Protein 3O7V (pdb70)

Foldseek 3Di:
DFLVVCVPVDPDPPVVVVQVVSQVVQQFFWKAFQQDGDIFGFHGKFQVDWQQDWDQDPVGDIDGNQCCCCVPRVDHDDDGNGIGWGDPCVTDDDRVRIHTDDGD

Sequence (104 aa):
ETVLDFFNFYHQTEEHKFQEQVSKELIGLVVLTKYNNKTYRVDDIDWDQNPKSTFKKADGSEVSFLEYYRKQYNQEITDLKQPLVSQPKGPALIPELCYLTGLT

Structure (mmCIF, N/CA/C/O backbone):
data_3O7V
#
_entry.id   3O7V
#
_cell.length_a   44.460
_cell.length_b   44.460
_cell.length_c   147.197
_cell.angle_alpha   90.000
_cell.angle_beta   90.000
_cell.angle_gamma   90.000
#
_symmetry.space_group_name_H-M   'P 41 2 2'
#
loop_
_entity.id
_entity.type
_entity.pdbx_description
1 polymer 'Piwi-like protein 1'
2 polymer "RNA (5'-R(*GP*CP*GP*AP*AP*UP*AP*UP*UP*CP*GP*CP*UP*(OMU))-3')"
3 water water
#
loop_
_atom_site.group_PDB
_atom_site.id
_atom_site.type_symbol
_atom_site.label_atom_id
_atom_site.label_alt_id
_atom_site.label_comp_id
_atom_site.label_asym_id
_atom_site.label_entity_id
_atom_site.label_seq_id
_atom_site.pdbx_PDB_ins_code
_atom_site.Cartn_x
_atom_site.Cartn_y
_atom_site.Cartn_z
_atom_site.occupancy
_atom_site.B_iso_or_equiv
_atom_site.auth_seq_id
_atom_site.auth_comp_id
_atom_site.auth_asym_id
_atom_site.auth_atom_id
_atom_site.pdbx_PDB_model_num
ATOM 1 N N . GLU A 1 2 ? 22.852 15.905 63.829 1.00 25.56 277 GLU X N 1
ATOM 2 C CA . GLU A 1 2 ? 21.522 15.533 63.254 1.00 24.75 277 GLU X CA 1
ATOM 3 C C . GLU A 1 2 ? 20.532 16.661 63.499 1.00 22.50 277 GLU X C 1
ATOM 4 O O . GLU A 1 2 ? 20.386 17.127 64.629 1.00 22.93 277 GLU X O 1
ATOM 10 N N . THR A 1 3 ? 19.864 17.117 62.447 1.00 20.44 278 THR X N 1
ATOM 11 C CA . THR A 1 3 ? 18.885 18.174 62.606 1.00 18.66 278 THR X CA 1
ATOM 12 C C . THR A 1 3 ? 17.529 17.597 63.007 1.00 18.49 278 THR X C 1
ATOM 13 O O . THR A 1 3 ? 17.296 16.390 62.881 1.00 18.36 278 THR X O 1
ATOM 17 N N . VAL A 1 4 ? 16.647 18.469 63.485 1.00 18.00 279 VAL X N 1
ATOM 18 C CA . VAL A 1 4 ? 15.247 18.130 63.748 1.00 19.55 279 VAL X CA 1
ATOM 19 C C . VAL A 1 4 ? 14.552 17.592 62.482 1.00 19.64 279 VAL X C 1
ATOM 20 O O . VAL A 1 4 ? 13.822 16.612 62.541 1.00 20.36 279 VAL X O 1
ATOM 24 N N . LEU A 1 5 ? 14.795 18.228 61.337 1.00 19.89 280 LEU X N 1
ATOM 25 C CA . LEU A 1 5 ? 14.262 17.716 60.077 1.00 20.49 280 LEU X CA 1
ATOM 26 C C . LEU A 1 5 ? 14.728 16.281 59.781 1.00 22.08 280 LEU X C 1
ATOM 27 O O . LEU A 1 5 ? 13.913 15.441 59.393 1.00 22.83 280 LEU X O 1
ATOM 32 N N . ASP A 1 6 ? 16.028 16.003 59.945 1.00 23.25 281 ASP X N 1
ATOM 33 C CA . ASP A 1 6 ? 16.556 14.645 59.738 1.00 25.18 281 ASP X CA 1
ATOM 34 C C . ASP A 1 6 ? 15.816 13.660 60.638 1.00 26.61 281 ASP X C 1
ATOM 35 O O . ASP A 1 6 ? 15.435 12.572 60.212 1.00 27.21 281 ASP X O 1
ATOM 40 N N . PHE A 1 7 ? 15.620 14.073 61.886 1.00 27.77 282 PHE X N 1
ATOM 41 C CA . PHE A 1 7 ? 14.989 13.267 62.929 1.00 30.78 282 PHE X CA 1
ATOM 42 C C . PHE A 1 7 ? 13.520 12.948 62.630 1.00 32.23 282 PHE X C 1
ATOM 43 O O . PHE A 1 7 ? 13.088 11.820 62.846 1.00 33.19 282 PHE X O 1
ATOM 59 N N . PHE A 1 9 ? 11.932 12.450 59.987 1.00 37.82 284 PHE X N 1
ATOM 60 C CA . PHE A 1 9 ? 11.806 11.335 59.093 1.00 39.50 284 PHE X CA 1
ATOM 61 C C . PHE A 1 9 ? 12.487 10.048 59.601 1.00 40.74 284 PHE X C 1
ATOM 62 O O . PHE A 1 9 ? 11.926 8.973 59.460 1.00 42.93 284 PHE X O 1
ATOM 70 N N . ASN A 1 10 ? 13.629 10.166 60.270 1.00 40.54 285 ASN X N 1
ATOM 71 C CA . ASN A 1 10 ? 14.341 8.992 60.832 1.00 42.49 285 ASN X CA 1
ATOM 72 C C . ASN A 1 10 ? 13.755 8.281 62.068 1.00 44.13 285 ASN X C 1
ATOM 73 O O . ASN A 1 10 ? 13.895 7.063 62.190 1.00 45.91 285 ASN X O 1
ATOM 78 N N . PHE A 1 11 ? 13.155 9.018 63.007 1.00 43.99 286 PHE X N 1
ATOM 79 C CA . PHE A 1 11 ? 12.765 8.408 64.311 1.00 45.94 286 PHE X CA 1
ATOM 80 C C . PHE A 1 11 ? 11.618 7.400 64.212 1.00 47.00 286 PHE X C 1
ATOM 81 O O . PHE A 1 11 ? 11.703 6.290 64.751 1.00 49.11 286 PHE X O 1
ATOM 89 N N . TYR A 1 12 ? 10.539 7.801 63.547 1.00 45.41 287 TYR X N 1
ATOM 90 C CA . TYR A 1 12 ? 9.425 6.902 63.319 1.00 46.72 287 TYR X CA 1
ATOM 91 C C . TYR A 1 12 ? 8.776 7.112 61.960 1.00 45.41 287 TYR X C 1
ATOM 92 O O .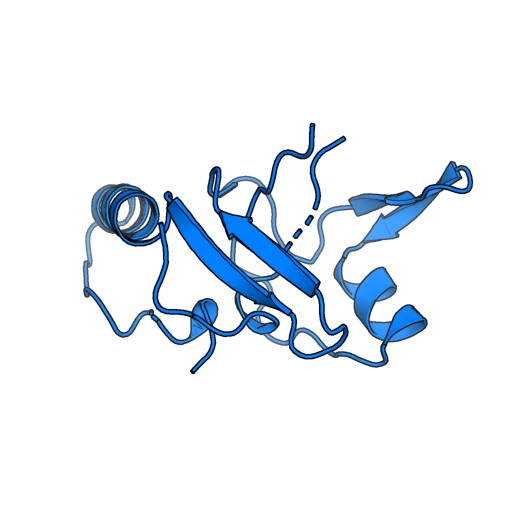 TYR A 1 12 ? 8.477 8.251 61.557 1.00 44.03 287 TYR X O 1
ATOM 101 N N . HIS A 1 13 ? 8.592 5.993 61.259 1.00 45.87 288 HIS X N 1
ATOM 102 C CA . HIS A 1 13 ? 8.079 6.000 59.898 1.00 44.88 288 HIS X CA 1
ATOM 103 C C . HIS A 1 13 ? 6.608 5.616 59.902 1.00 45.86 288 HIS X C 1
ATOM 104 O O . HIS A 1 13 ? 6.208 4.644 60.558 1.00 47.97 288 HIS X O 1
ATOM 111 N N . GLN A 1 14 ? 5.816 6.383 59.157 1.00 43.99 289 GLN X N 1
ATOM 112 C CA . GLN A 1 14 ? 4.377 6.326 59.253 1.00 45.07 289 GLN X CA 1
ATOM 113 C C . GLN A 1 14 ? 3.722 6.816 57.969 1.00 44.46 289 GLN X C 1
ATOM 114 O O . GLN A 1 14 ? 3.828 7.989 57.609 1.00 41.89 289 GLN X O 1
ATOM 120 N N . THR A 1 15 ? 3.038 5.892 57.297 1.00 46.38 290 THR X N 1
ATOM 121 C CA . THR A 1 15 ? 2.361 6.145 56.021 1.00 47.20 290 THR X CA 1
ATOM 122 C C . THR A 1 15 ? 1.075 6.976 56.172 1.00 48.36 290 THR X C 1
ATOM 123 O O . THR A 1 15 ? 0.736 7.779 55.292 1.00 47.66 290 THR X O 1
ATOM 127 N N . GLU A 1 16 ? 0.367 6.769 57.283 1.00 49.89 291 GLU X N 1
ATOM 128 C CA . GLU A 1 16 ? -0.816 7.553 57.605 1.00 51.73 291 GLU X CA 1
ATOM 129 C C . GLU A 1 16 ? -0.359 8.912 58.121 1.00 49.32 291 GLU X C 1
ATOM 130 O O . GLU A 1 16 ? 0.289 9.006 59.168 1.00 48.13 291 GLU X O 1
ATOM 136 N N . GLU A 1 17 ? -0.691 9.954 57.362 1.00 49.00 292 GLU X N 1
ATOM 137 C CA . GLU A 1 17 ? -0.185 11.308 57.599 1.00 47.19 292 GLU X CA 1
ATOM 138 C C . GLU A 1 17 ? -0.555 11.909 58.967 1.00 47.40 292 GLU X C 1
ATOM 139 O O . GLU A 1 17 ? 0.316 12.432 59.664 1.00 44.98 292 GLU X O 1
ATOM 145 N N . HIS A 1 18 ? -1.833 11.831 59.347 1.00 50.35 293 HIS X N 1
ATOM 146 C CA . HIS A 1 18 ? -2.275 12.294 60.671 1.00 51.36 293 HIS X CA 1
ATOM 147 C C . HIS A 1 18 ? -1.495 11.616 61.802 1.00 50.15 293 HIS X C 1
ATOM 148 O O . HIS A 1 18 ? -1.061 12.286 62.744 1.00 49.05 293 HIS X O 1
ATOM 155 N N . LYS A 1 19 ? -1.314 10.298 61.693 1.00 50.24 294 LYS X N 1
ATOM 156 C CA . LYS A 1 19 ? -0.544 9.541 62.672 1.00 49.48 294 LYS X CA 1
ATOM 157 C C . LYS A 1 19 ? 0.917 9.978 62.720 1.00 45.79 294 LYS X C 1
ATOM 158 O O . LYS A 1 19 ? 1.462 10.155 63.809 1.00 45.15 294 LYS X O 1
ATOM 164 N N . PHE A 1 20 ? 1.534 10.181 61.548 1.00 43.23 295 PHE X N 1
ATOM 165 C CA . PHE A 1 20 ? 2.875 10.790 61.452 1.00 39.83 295 PHE X CA 1
ATOM 166 C C . PHE A 1 20 ? 2.950 12.095 62.223 1.00 38.95 295 PHE X C 1
ATOM 167 O O . PHE A 1 20 ? 3.862 12.293 63.034 1.00 37.27 295 PHE X O 1
ATOM 175 N N . GLN A 1 21 ? 1.991 12.983 61.960 1.00 40.36 296 GLN X N 1
ATOM 176 C CA . GLN A 1 21 ? 1.972 14.317 62.567 1.00 40.66 296 GLN X CA 1
ATOM 177 C C . GLN A 1 21 ? 1.777 14.291 64.086 1.00 42.40 296 GLN X C 1
ATOM 178 O O . GLN A 1 21 ? 2.473 15.007 64.804 1.00 41.44 296 GLN X O 1
ATOM 184 N N . GLU A 1 22 ? 0.860 13.453 64.574 1.00 45.83 297 GLU X N 1
ATOM 185 C CA . GLU A 1 22 ? 0.636 13.350 66.021 1.00 48.19 297 GLU X CA 1
ATOM 186 C C . GLU A 1 22 ? 1.882 12.807 66.736 1.00 46.61 297 GLU X C 1
ATOM 187 O O . GLU A 1 22 ? 2.317 13.372 67.727 1.00 46.23 297 GLU X O 1
ATOM 193 N N . GLN A 1 23 ? 2.461 11.748 66.182 1.00 45.95 298 GLN X N 1
ATOM 194 C CA . GLN A 1 23 ? 3.638 11.072 66.715 1.00 45.11 298 GLN X CA 1
ATOM 195 C C . GLN A 1 23 ? 4.902 11.952 66.762 1.00 42.50 298 GLN X C 1
ATOM 196 O O . GLN A 1 23 ? 5.624 11.957 67.765 1.00 42.43 298 GLN X O 1
ATOM 200 N N . VAL A 1 24 ? 5.170 12.677 65.674 1.00 39.93 299 VAL X N 1
ATOM 201 C CA . VAL A 1 24 ? 6.325 13.573 65.592 1.00 37.51 299 VAL X CA 1
ATOM 202 C C . VAL A 1 24 ? 6.171 14.657 66.639 1.00 37.92 299 VAL X C 1
ATOM 203 O O . VAL A 1 24 ? 7.118 14.999 67.343 1.00 37.10 299 VAL X O 1
ATOM 207 N N . SER A 1 25 ? 4.957 15.179 66.728 1.00 39.49 300 SER X N 1
ATOM 208 C CA . SER A 1 25 ? 4.600 16.178 67.705 1.00 41.16 300 SER X CA 1
ATOM 209 C C . SER A 1 25 ? 4.743 15.609 69.123 1.00 43.36 300 SER X C 1
ATOM 210 O O . SER A 1 25 ? 5.234 16.287 70.023 1.00 43.03 300 SER X O 1
ATOM 213 N N . LYS A 1 26 ? 4.339 14.355 69.306 1.00 45.54 301 LYS X N 1
ATOM 214 C CA . LYS A 1 26 ? 4.538 13.664 70.579 1.00 48.17 301 LYS X CA 1
ATOM 215 C C . LYS A 1 26 ? 6.026 13.455 70.877 1.00 46.74 301 LYS X C 1
ATOM 216 O O . LYS A 1 26 ? 6.459 13.643 72.011 1.00 48.08 301 LYS X O 1
ATOM 218 N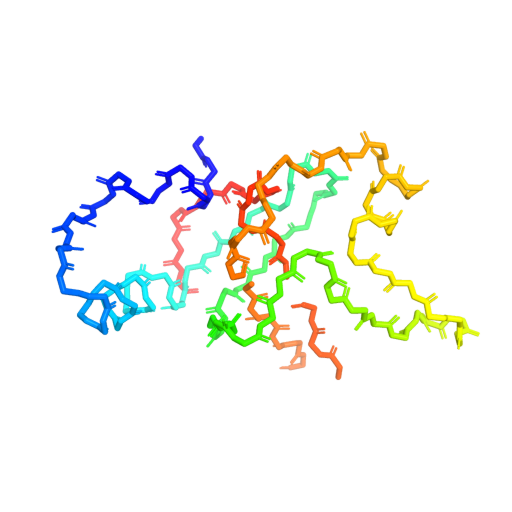 N . GLU A 1 27 ? 6.799 13.089 69.853 1.00 44.46 302 GLU X N 1
ATOM 219 C CA . GLU A 1 27 ? 8.241 12.843 69.995 1.00 42.96 302 GLU X CA 1
ATOM 220 C C . GLU A 1 27 ? 9.100 14.103 70.146 1.00 40.69 302 GLU X C 1
ATOM 221 O O . GLU A 1 27 ? 10.203 14.018 70.684 1.00 41.42 302 GLU X O 1
ATOM 223 N N . LEU A 1 28 ? 8.611 15.255 69.681 1.00 37.99 303 LEU X N 1
ATOM 224 C CA . LEU A 1 28 ? 9.386 16.495 69.739 1.00 35.30 303 LEU X CA 1
ATOM 225 C C . LEU A 1 28 ? 8.997 17.485 70.833 1.00 36.22 303 LEU X C 1
ATOM 226 O O . LEU A 1 28 ? 9.857 18.182 71.354 1.00 35.70 303 LEU X O 1
ATOM 231 N N . ILE A 1 29 ? 7.717 17.566 71.172 1.00 38.14 304 ILE X N 1
ATOM 232 C CA . ILE A 1 29 ? 7.249 18.573 72.120 1.00 39.52 304 ILE X CA 1
ATOM 233 C C . ILE A 1 29 ? 7.845 18.329 73.502 1.00 41.82 304 ILE X C 1
ATOM 234 O O . ILE A 1 29 ? 7.618 17.288 74.114 1.00 44.53 304 ILE X O 1
ATOM 239 N N . GLY A 1 30 ? 8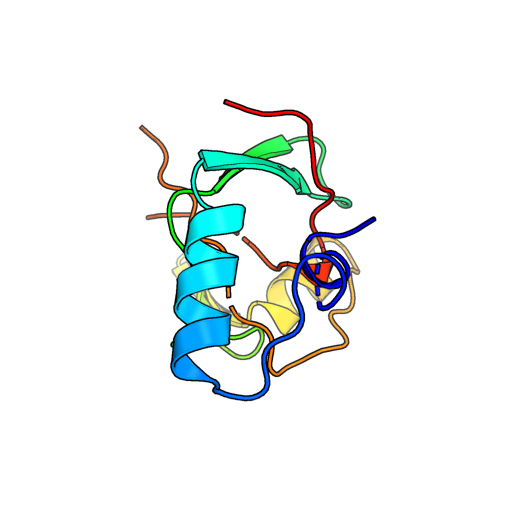.634 19.296 73.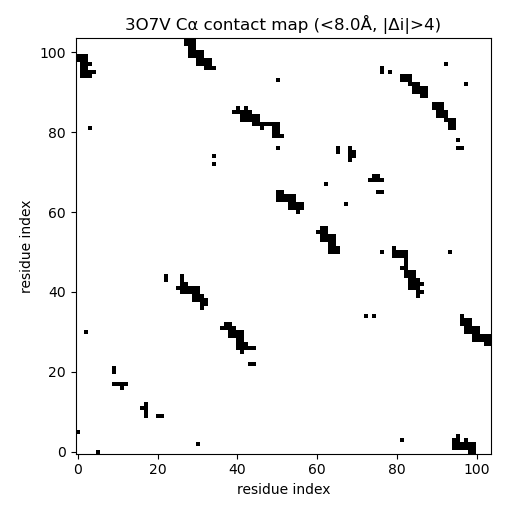966 1.00 41.08 305 GLY X N 1
ATOM 240 C CA . GLY A 1 30 ? 9.338 19.187 75.238 1.00 42.76 305 GLY X CA 1
ATOM 241 C C . GLY A 1 30 ? 10.845 19.137 75.078 1.00 41.27 305 GLY X C 1
ATOM 242 O O . GLY A 1 30 ? 11.573 19.401 76.026 1.00 43.00 305 GLY X O 1
ATOM 243 N N . LEU A 1 31 ? 11.326 18.808 73.883 1.00 38.63 306 LEU X N 1
ATOM 244 C CA . LEU A 1 31 ? 12.767 18.686 73.669 1.00 37.27 306 LEU X CA 1
ATOM 245 C C . LEU A 1 31 ? 13.426 20.044 73.434 1.00 34.92 306 LEU X C 1
ATOM 246 O O . LEU A 1 31 ? 12.771 20.993 73.029 1.00 34.55 306 LEU X O 1
ATOM 251 N N . VAL A 1 32 ? 14.724 20.121 73.705 1.00 34.00 307 VAL X N 1
ATOM 252 C CA . VAL A 1 32 ? 15.478 21.357 73.604 1.00 31.89 307 VAL X CA 1
ATOM 253 C C . VAL A 1 32 ? 16.300 21.281 72.341 1.00 29.28 307 VAL X C 1
ATOM 254 O O . VAL A 1 32 ? 17.048 20.337 72.150 1.00 29.33 307 VAL X O 1
ATOM 258 N N . VAL A 1 33 ? 16.143 22.260 71.462 1.00 26.19 308 VAL X N 1
ATOM 259 C CA . VAL A 1 33 ? 16.949 22.299 70.261 1.00 24.21 308 VAL X CA 1
ATOM 260 C C . VAL A 1 33 ? 17.955 23.435 70.331 1.00 24.36 308 VAL X C 1
ATOM 261 O O . VAL A 1 33 ? 17.780 24.374 71.102 1.00 24.50 308 VAL X O 1
ATOM 265 N N . LEU A 1 34 ? 19.002 23.337 69.523 1.00 24.02 309 LEU X N 1
ATOM 266 C CA . LEU A 1 34 ? 19.962 24.410 69.344 1.00 24.94 309 LEU X CA 1
ATOM 267 C C . LEU A 1 34 ? 19.931 24.822 67.891 1.00 23.93 309 LEU X C 1
ATOM 268 O O . LEU A 1 34 ? 20.109 23.979 67.013 1.00 23.52 309 LEU X O 1
ATOM 273 N N . THR A 1 35 ? 19.731 26.107 67.635 1.00 23.61 310 THR X N 1
ATOM 274 C CA . THR A 1 35 ? 19.835 26.608 66.278 1.00 23.50 310 THR X CA 1
ATOM 275 C C . THR A 1 35 ? 21.305 26.558 65.810 1.00 25.35 310 THR X C 1
ATOM 276 O O . THR A 1 35 ? 22.214 26.882 66.582 1.00 25.86 310 THR X O 1
ATOM 280 N N . LYS A 1 36 ? 21.538 26.138 64.560 1.00 25.90 311 LYS X N 1
ATOM 281 C CA . LYS A 1 36 ? 22.920 25.949 64.072 1.00 27.92 311 LYS X CA 1
ATOM 282 C C . LYS A 1 36 ? 23.639 27.279 63.791 1.00 28.78 311 LYS X C 1
ATOM 283 O O . LYS A 1 36 ? 24.857 27.314 63.648 1.00 30.26 311 LYS X O 1
ATOM 289 N N . TYR A 1 37 ? 22.880 28.369 63.749 1.00 27.83 312 TYR X N 1
ATOM 290 C CA . TYR A 1 37 ? 23.374 29.633 63.215 1.00 28.22 312 TYR X CA 1
ATOM 291 C C . TYR A 1 37 ? 23.404 30.736 64.284 1.00 28.74 312 TYR X C 1
ATOM 292 O O . TYR A 1 37 ? 23.658 31.899 63.969 1.00 28.94 312 TYR X O 1
ATOM 301 N N . ASN A 1 38 ? 23.108 30.366 65.531 1.00 28.89 313 ASN X N 1
ATOM 302 C CA . ASN A 1 38 ? 23.084 31.300 66.666 1.00 30.12 313 ASN X CA 1
ATOM 303 C C . ASN A 1 38 ? 23.070 30.450 67.916 1.00 30.55 313 ASN X C 1
ATOM 304 O O . ASN A 1 38 ? 22.194 29.589 68.049 1.00 29.97 313 ASN X O 1
ATOM 309 N N . ASN A 1 39 ? 24.028 30.671 68.825 1.00 31.88 314 ASN X N 1
ATOM 310 C CA . ASN A 1 39 ? 24.165 29.794 70.002 1.00 32.56 314 ASN X CA 1
ATOM 311 C C . ASN A 1 39 ? 23.093 29.982 71.081 1.00 31.72 314 A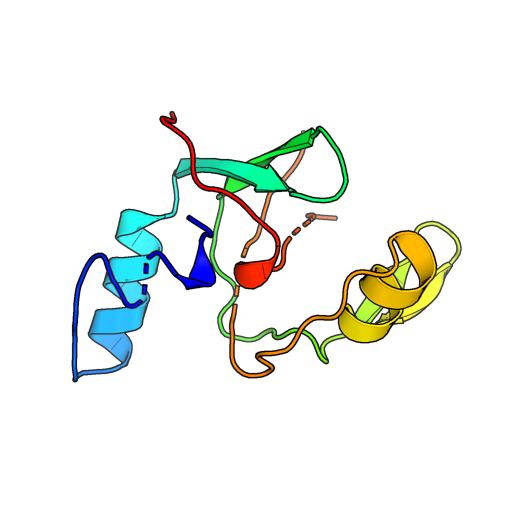SN X C 1
ATOM 312 O O . ASN A 1 39 ? 23.393 30.262 72.248 1.00 32.89 314 ASN X O 1
ATOM 317 N N . LYS A 1 40 ? 21.839 29.824 70.657 1.00 28.84 315 LYS X N 1
ATOM 318 C CA . LYS A 1 40 ? 20.693 29.871 71.559 1.00 28.03 315 LYS X CA 1
ATOM 319 C C . LYS A 1 40 ? 19.964 28.538 71.520 1.00 26.02 315 LYS X C 1
ATOM 320 O O . LYS A 1 40 ? 19.886 27.904 70.494 1.00 24.09 315 LYS X O 1
ATOM 326 N N . THR A 1 41 ? 19.430 28.111 72.652 1.00 26.39 316 THR X N 1
ATOM 327 C CA . THR A 1 41 ? 18.577 26.931 72.652 1.00 25.17 316 THR X CA 1
ATOM 328 C C . THR A 1 41 ? 17.127 27.301 72.977 1.00 24.39 316 THR X C 1
ATOM 329 O O . THR A 1 41 ? 16.867 28.325 73.615 1.00 24.65 316 THR X O 1
ATOM 333 N N . TYR A 1 42 ? 16.205 26.449 72.548 1.00 22.91 317 TYR X N 1
ATOM 334 C CA . TYR A 1 42 ? 14.784 26.675 72.712 1.00 23.52 317 TYR X CA 1
ATOM 335 C C . TYR A 1 42 ? 14.099 25.371 73.091 1.00 25.25 317 TYR X C 1
ATOM 336 O O . TYR A 1 42 ? 14.439 24.299 72.567 1.00 25.29 317 TYR X O 1
ATOM 345 N N . ARG A 1 43 ? 13.128 25.461 73.992 1.00 27.08 318 ARG X N 1
ATOM 346 C CA . ARG A 1 43 ? 12.200 24.369 74.227 1.00 28.99 318 ARG X CA 1
ATOM 347 C C . ARG A 1 43 ? 11.158 24.326 73.107 1.00 28.12 318 ARG X C 1
ATOM 348 O O . ARG A 1 43 ? 10.524 25.342 72.810 1.00 27.16 318 ARG X O 1
ATOM 356 N N . VAL A 1 44 ? 10.984 23.160 72.480 1.00 28.43 319 VAL X N 1
ATOM 357 C CA . VAL A 1 44 ? 9.891 22.978 71.507 1.00 28.22 319 VAL X CA 1
ATOM 358 C C . VAL A 1 44 ? 8.548 22.857 72.241 1.00 31.23 319 VAL X C 1
ATOM 359 O O . VAL A 1 44 ? 8.281 21.850 72.910 1.00 32.93 319 VAL X O 1
ATOM 363 N N . ASP A 1 45 ? 7.711 23.887 72.117 1.00 32.16 320 ASP X N 1
ATOM 364 C CA . ASP A 1 45 ? 6.407 23.919 72.794 1.00 35.65 320 ASP X CA 1
ATOM 365 C C . ASP A 1 45 ? 5.269 23.359 71.950 1.00 36.55 320 ASP X C 1
ATOM 366 O O . ASP A 1 45 ? 4.255 22.890 72.486 1.00 39.27 320 ASP X O 1
ATOM 371 N N . ASP A 1 46 ? 5.428 23.435 70.635 1.00 34.38 321 ASP X N 1
ATOM 372 C CA . ASP A 1 46 ? 4.408 22.982 69.701 1.00 35.25 321 ASP X CA 1
ATOM 373 C C . ASP A 1 46 ? 5.028 22.918 68.312 1.00 32.48 321 ASP X C 1
ATOM 374 O O . ASP A 1 46 ? 6.092 23.483 68.076 1.00 29.68 321 ASP X O 1
ATOM 379 N N . ILE A 1 47 ? 4.357 22.199 67.417 1.00 32.97 322 ILE X N 1
ATOM 380 C CA . ILE A 1 47 ? 4.705 22.168 66.004 1.00 31.42 322 ILE X CA 1
ATOM 381 C C . ILE A 1 47 ? 3.555 22.761 65.181 1.00 32.29 322 ILE X C 1
ATOM 382 O O . ILE A 1 47 ? 2.403 22.328 65.296 1.00 33.69 322 ILE X O 1
ATOM 387 N N . ASP A 1 48 ? 3.874 23.771 64.377 1.00 30.42 323 ASP X N 1
ATOM 388 C CA . ASP A 1 48 ? 2.866 24.423 63.570 1.00 31.96 323 ASP X CA 1
ATOM 389 C C . ASP A 1 48 ? 2.925 23.849 62.161 1.00 31.02 323 ASP X C 1
ATOM 390 O O . ASP A 1 48 ? 3.755 24.254 61.336 1.00 29.24 323 ASP X O 1
ATOM 395 N N . TRP A 1 49 ? 2.048 22.879 61.913 1.00 32.53 324 TRP X N 1
ATOM 396 C CA . TRP A 1 49 ? 1.918 22.253 60.601 1.00 32.91 324 TRP X CA 1
ATOM 397 C C . TRP A 1 49 ? 1.247 23.151 59.565 1.00 34.34 324 TRP X C 1
ATOM 398 O O . TRP A 1 49 ? 1.274 22.834 58.385 1.00 34.35 324 TRP X O 1
ATOM 409 N N . ASP A 1 50 ? 0.643 24.256 60.013 1.00 36.17 325 ASP X N 1
ATOM 410 C CA . ASP A 1 50 ? 0.006 25.247 59.119 1.00 38.14 325 ASP X CA 1
ATOM 411 C C . ASP A 1 50 ? 0.965 26.348 58.659 1.00 36.29 325 ASP X C 1
ATOM 412 O O . ASP A 1 50 ? 0.570 27.273 57.947 1.00 37.49 325 ASP X O 1
ATOM 417 N N . GLN A 1 51 ? 2.216 26.273 59.087 1.00 33.00 326 GLN X N 1
ATOM 418 C CA . GLN A 1 51 ? 3.205 27.214 58.598 1.00 32.01 326 GLN X CA 1
ATOM 419 C C . GLN A 1 51 ? 4.378 26.479 57.964 1.00 30.02 326 GLN X C 1
ATOM 420 O O . GLN A 1 51 ? 4.592 25.298 58.224 1.00 28.89 326 GLN X O 1
ATOM 426 N N . ASN A 1 52 ? 5.112 27.181 57.107 1.00 29.90 327 ASN X N 1
ATOM 427 C CA . ASN A 1 52 ? 6.300 26.631 56.464 1.00 28.81 327 ASN X CA 1
ATOM 428 C C . ASN A 1 52 ? 7.308 27.761 56.201 1.00 28.55 327 ASN X C 1
ATOM 429 O O . ASN A 1 52 ? 7.032 28.905 56.554 1.00 28.76 327 ASN X O 1
ATOM 434 N N . PRO A 1 53 ? 8.480 27.451 55.608 1.00 27.93 328 PRO X N 1
ATOM 435 C CA . PRO A 1 53 ? 9.493 28.504 55.467 1.00 27.79 328 PRO X CA 1
ATOM 436 C C . PRO A 1 53 ? 9.118 29.670 54.556 1.00 29.29 328 PRO X C 1
ATOM 437 O O . PRO A 1 53 ? 9.751 30.729 54.640 1.00 29.37 328 PRO X O 1
ATOM 441 N N . LYS A 1 54 ? 8.116 29.489 53.696 1.00 30.97 329 LYS X N 1
ATOM 442 C CA . LYS A 1 54 ? 7.633 30.604 52.877 1.00 33.06 329 LYS X CA 1
ATOM 443 C C . LYS A 1 54 ? 6.610 31.461 53.642 1.00 34.00 329 LYS X C 1
ATOM 444 O O . LYS A 1 54 ? 6.153 32.478 53.130 1.00 35.93 329 LYS X O 1
ATOM 450 N N . SER A 1 55 ? 6.247 31.058 54.861 1.00 32.24 330 SER X N 1
ATOM 451 C CA . SER A 1 55 ? 5.393 31.917 55.695 1.00 33.15 330 SER X CA 1
ATOM 452 C C . SER A 1 55 ? 6.157 33.161 56.127 1.00 32.53 330 SER X C 1
ATOM 453 O O . SER A 1 55 ? 7.391 33.199 56.089 1.00 30.49 330 SER X O 1
ATOM 456 N N . THR A 1 56 ? 5.407 34.179 56.525 1.00 34.18 331 THR X N 1
ATOM 457 C CA . THR A 1 56 ? 5.988 35.469 56.837 1.00 34.53 331 THR X CA 1
ATOM 458 C C . THR A 1 56 ? 5.751 35.814 58.293 1.00 34.27 331 THR X C 1
ATOM 459 O O . THR A 1 56 ? 4.750 35.383 58.880 1.00 35.01 331 THR X O 1
ATOM 463 N N . PHE A 1 57 ? 6.671 36.589 58.865 1.00 33.58 332 PHE X N 1
ATOM 464 C CA . PHE A 1 57 ? 6.463 37.216 60.176 1.00 33.96 332 PHE X CA 1
ATOM 465 C C . PHE A 1 57 ? 6.827 38.714 60.169 1.00 35.79 332 PHE X C 1
ATOM 466 O O . PHE A 1 57 ? 7.517 39.193 59.264 1.00 36.07 332 PHE X O 1
ATOM 474 N N . LYS A 1 58 ? 6.339 39.433 61.177 1.00 37.22 333 LYS X N 1
ATOM 475 C CA . LYS A 1 58 ? 6.568 40.862 61.344 1.00 39.68 333 LYS X CA 1
ATOM 476 C C . LYS A 1 58 ? 7.810 41.024 62.220 1.00 38.47 333 LYS X C 1
ATOM 477 O O . LYS A 1 58 ? 7.817 40.589 63.370 1.00 37.66 333 LYS X O 1
ATOM 483 N N . LYS A 1 59 ? 8.868 41.618 61.669 1.00 38.74 334 LYS X N 1
ATOM 484 C CA . LYS A 1 59 ? 10.131 41.772 62.396 1.00 38.20 334 LYS X CA 1
ATOM 485 C C . LYS A 1 59 ? 10.019 42.801 63.511 1.00 39.27 334 LYS X C 1
ATOM 486 O O . LYS A 1 59 ? 9.103 43.625 63.520 1.00 41.39 334 LYS X O 1
ATOM 492 N N . ALA A 1 60 ? 10.964 42.736 64.452 1.00 38.40 335 ALA X N 1
ATOM 493 C CA . ALA A 1 60 ? 11.003 43.643 65.602 1.00 39.28 335 ALA X CA 1
ATOM 494 C C . ALA A 1 60 ? 10.732 45.074 65.155 1.00 41.53 335 ALA X C 1
ATOM 495 O O . ALA A 1 60 ? 9.944 45.802 65.775 1.00 43.36 335 ALA X O 1
ATOM 497 N N . ASP A 1 61 ? 11.364 45.437 64.039 1.00 41.77 336 ASP X N 1
ATOM 498 C CA . ASP A 1 61 ? 11.351 46.802 63.509 1.00 44.05 336 ASP X CA 1
ATOM 499 C C . ASP A 1 61 ? 10.059 47.196 62.779 1.00 45.42 336 ASP X C 1
ATOM 500 O O . ASP A 1 61 ? 9.854 48.374 62.488 1.00 48.11 336 ASP X O 1
ATOM 505 N N . GLY A 1 62 ? 9.216 46.214 62.450 1.00 43.85 337 GLY X N 1
ATOM 506 C CA . GLY A 1 62 ? 7.923 46.485 61.809 1.00 45.48 337 GLY X CA 1
ATOM 507 C C . GLY A 1 62 ? 7.739 45.984 60.380 1.00 45.33 337 GLY X C 1
ATOM 508 O O . GLY A 1 62 ? 6.617 45.933 59.881 1.00 46.90 337 GLY X O 1
ATOM 509 N N . SER A 1 63 ? 8.831 45.622 59.714 1.00 43.36 338 SER X N 1
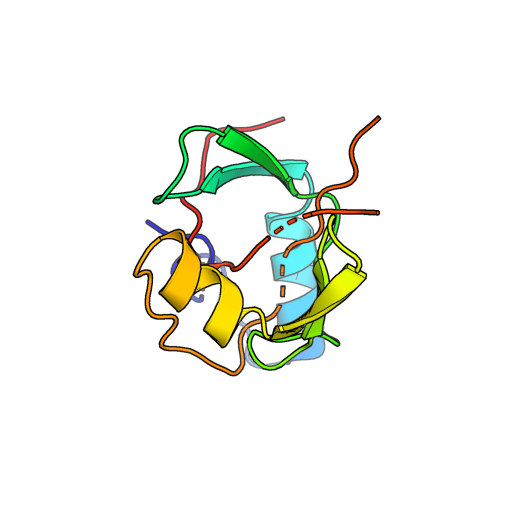ATOM 510 C CA . SER A 1 63 ? 8.756 45.162 58.320 1.00 43.78 338 SER X CA 1
ATOM 511 C C . SER A 1 63 ? 8.444 43.673 58.267 1.00 41.01 338 SER X C 1
ATOM 512 O O . SER A 1 63 ? 8.762 42.945 59.199 1.00 39.10 338 SER X O 1
ATOM 515 N N . GLU A 1 64 ? 7.805 43.217 57.194 1.00 41.80 339 GLU X N 1
ATOM 516 C CA . GLU A 1 64 ? 7.464 41.797 57.071 1.00 39.45 339 GLU X CA 1
ATOM 517 C C . GLU A 1 64 ? 8.449 41.049 56.178 1.00 37.95 339 GLU X C 1
ATOM 518 O O . GLU A 1 64 ? 8.871 41.554 55.132 1.00 39.15 339 GLU X O 1
ATOM 520 N N . VAL A 1 65 ? 8.827 39.850 56.612 1.00 35.11 340 VAL X N 1
ATOM 521 C CA . VAL A 1 65 ? 9.690 38.984 55.827 1.00 34.35 340 VAL X CA 1
ATOM 522 C C . VAL A 1 65 ? 9.271 37.505 55.940 1.00 33.27 340 VAL X C 1
ATOM 523 O O . VAL A 1 65 ? 8.718 37.081 56.959 1.00 32.41 340 VAL X O 1
ATOM 527 N N . SER A 1 66 ? 9.551 36.722 54.900 1.00 33.24 341 SER X N 1
ATOM 528 C CA . SER A 1 66 ? 9.422 35.277 54.981 1.00 31.40 341 SER X CA 1
ATOM 529 C C . SER A 1 66 ? 10.580 34.724 55.789 1.00 28.92 341 SER X C 1
ATOM 530 O O . SER A 1 66 ? 11.638 35.344 55.861 1.00 29.33 341 SER X O 1
ATOM 533 N N . PHE A 1 67 ? 10.389 33.551 56.393 1.00 26.99 342 PHE X N 1
ATOM 534 C CA . PHE A 1 67 ? 11.471 32.875 57.076 1.00 24.56 342 PHE X CA 1
ATOM 535 C C . PHE A 1 67 ? 12.638 32.617 56.114 1.00 24.65 342 PHE X C 1
ATOM 536 O O . PHE A 1 67 ? 13.792 32.806 56.473 1.00 23.60 342 PHE X O 1
ATOM 544 N N . LEU A 1 68 ? 12.324 32.214 54.888 1.00 26.04 343 LEU X N 1
ATOM 545 C CA . LEU A 1 68 ? 13.315 32.105 53.822 1.00 27.26 343 LEU X CA 1
ATOM 546 C C . LEU A 1 68 ? 14.234 33.333 53.747 1.00 28.72 343 LEU X C 1
ATOM 547 O O . LEU A 1 68 ? 15.451 33.200 53.862 1.00 28.47 343 LEU X O 1
ATOM 552 N N . GLU A 1 69 ? 13.646 34.522 53.577 1.00 30.49 344 GLU X N 1
ATOM 553 C CA . GLU A 1 69 ? 14.411 35.773 53.451 1.00 32.42 344 GLU X CA 1
ATOM 554 C C . GLU A 1 69 ? 15.159 36.081 54.732 1.00 31.11 344 GLU X C 1
ATOM 555 O O . GLU A 1 69 ? 16.338 36.473 54.703 1.00 31.67 344 GLU X O 1
ATOM 561 N N . TYR A 1 70 ? 14.470 35.901 55.856 1.00 29.53 345 TYR X N 1
ATOM 562 C CA . TYR A 1 70 ? 15.054 36.229 57.149 1.00 28.41 345 TYR X CA 1
ATOM 563 C C . TYR A 1 70 ? 16.376 35.506 57.337 1.00 27.54 345 TYR X C 1
ATOM 564 O O . TYR A 1 70 ? 17.414 36.135 57.546 1.00 28.04 345 TYR X O 1
ATOM 573 N N . TYR A 1 71 ? 16.327 34.180 57.237 1.00 26.13 346 TYR X N 1
ATOM 574 C CA . TYR A 1 71 ? 17.491 33.352 57.494 1.00 25.23 346 TYR X CA 1
ATOM 575 C C . TYR A 1 71 ? 18.629 33.537 56.493 1.00 27.25 346 TYR X C 1
ATOM 576 O O . TYR A 1 71 ? 19.789 33.431 56.868 1.00 27.27 346 TYR X O 1
ATOM 585 N N . ARG A 1 72 ? 18.294 33.849 55.244 1.00 29.60 347 ARG X N 1
ATOM 586 C CA . ARG A 1 72 ? 19.303 34.137 54.215 1.00 32.62 347 ARG X CA 1
ATOM 587 C C . ARG A 1 72 ? 19.990 35.482 54.463 1.00 33.85 347 ARG X C 1
ATOM 588 O O . ARG A 1 72 ? 21.215 35.563 54.457 1.00 34.64 347 ARG X O 1
ATOM 596 N N . LYS A 1 73 ? 19.196 36.522 54.704 1.00 34.30 348 LYS X N 1
ATOM 597 C CA . LYS A 1 73 ? 19.725 37.868 54.922 1.00 36.24 348 LYS X CA 1
ATOM 598 C C . LYS A 1 73 ? 20.482 38.033 56.243 1.00 35.20 348 LYS X C 1
ATOM 599 O O . LYS A 1 73 ? 21.507 38.722 56.291 1.00 36.46 348 LYS X O 1
ATOM 605 N N . GLN A 1 74 ? 19.982 37.396 57.301 1.00 32.77 349 GLN X N 1
ATOM 606 C CA . GLN A 1 74 ? 20.528 37.563 58.646 1.00 32.21 349 GLN X CA 1
ATOM 607 C C . GLN A 1 74 ? 21.726 36.647 58.961 1.00 31.81 349 GLN X C 1
ATOM 608 O O . GLN A 1 74 ? 22.628 37.028 59.727 1.00 32.19 349 GLN X O 1
ATOM 614 N N . TYR A 1 75 ? 21.723 35.442 58.394 1.00 31.06 350 TYR X N 1
ATOM 615 C CA . TYR A 1 75 ? 22.695 34.413 58.773 1.00 30.87 350 TYR X CA 1
ATOM 616 C C . TYR A 1 75 ? 23.299 33.685 57.577 1.00 31.89 350 TYR X C 1
ATOM 617 O O . TYR A 1 75 ? 24.086 32.755 57.759 1.00 31.65 350 TYR X O 1
ATOM 626 N N . ASN A 1 76 ? 22.909 34.092 56.369 1.00 33.43 351 ASN X N 1
ATOM 627 C CA . ASN A 1 76 ? 23.246 33.381 55.138 1.00 35.42 351 ASN X CA 1
ATOM 628 C C . ASN A 1 76 ? 22.994 31.874 55.284 1.00 34.34 351 ASN X C 1
ATOM 629 O O . ASN A 1 76 ? 23.819 31.036 54.882 1.00 34.42 351 ASN X O 1
ATOM 634 N N . GLN A 1 77 ? 21.853 31.546 55.891 1.00 32.36 352 GLN X N 1
ATOM 635 C CA . GLN A 1 77 ? 21.412 30.163 55.977 1.00 31.59 352 GLN X CA 1
ATOM 636 C C . GLN A 1 77 ? 20.325 29.945 54.934 1.00 31.92 352 GLN X C 1
ATOM 637 O O . GLN A 1 77 ? 19.310 30.660 54.901 1.00 32.07 352 GLN X O 1
ATOM 643 N N . GLU A 1 78 ? 20.591 29.002 54.038 1.00 32.48 353 GLU X N 1
ATOM 644 C CA . GLU A 1 78 ? 19.662 28.652 52.974 1.00 33.14 353 GLU X CA 1
ATOM 645 C C . GLU A 1 78 ? 18.811 27.470 53.444 1.00 30.59 353 GLU X C 1
ATOM 646 O O . GLU A 1 78 ? 19.326 26.476 53.948 1.00 30.93 353 GLU X O 1
ATOM 652 N N . ILE A 1 79 ? 17.503 27.614 53.322 1.00 29.19 354 ILE X N 1
ATOM 653 C CA . ILE A 1 79 ? 16.558 26.594 53.730 1.00 26.9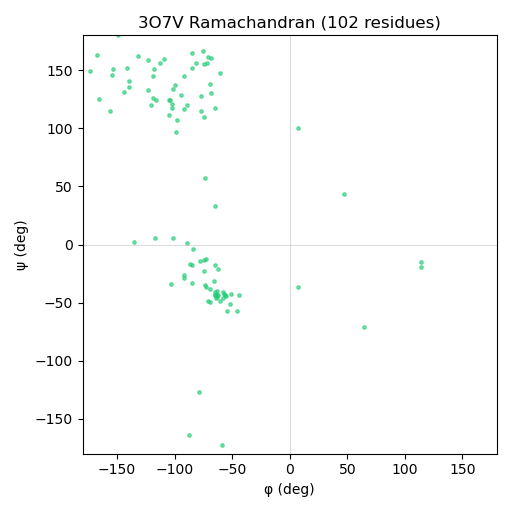0 354 ILE X CA 1
ATOM 654 C C . ILE A 1 79 ? 16.090 25.879 52.472 1.00 27.12 354 ILE X C 1
ATOM 655 O O . ILE A 1 79 ? 15.473 26.489 51.604 1.00 27.68 354 ILE X O 1
ATOM 660 N N . THR A 1 80 ? 16.382 24.584 52.381 1.00 25.98 355 THR X N 1
ATOM 661 C CA . THR A 1 80 ? 16.193 23.854 51.122 1.00 26.81 355 THR X CA 1
ATOM 662 C C . THR A 1 80 ? 14.816 23.185 51.002 1.00 26.81 355 THR X C 1
ATOM 663 O O . THR A 1 80 ? 14.308 22.998 49.894 1.00 27.75 355 THR X O 1
ATOM 667 N N . ASP A 1 81 ? 14.229 22.824 52.144 1.00 25.46 356 ASP X N 1
ATOM 668 C CA . ASP A 1 81 ? 13.002 22.032 52.180 1.00 26.39 356 ASP X CA 1
ATOM 669 C C . ASP A 1 81 ? 11.831 22.925 52.551 1.00 26.66 356 ASP X C 1
ATOM 670 O O . ASP A 1 81 ? 11.740 23.401 53.680 1.00 24.47 356 ASP X O 1
ATOM 675 N N . LEU A 1 82 ? 10.942 23.140 51.586 1.00 28.41 357 LEU X N 1
ATOM 676 C CA . LEU A 1 82 ? 9.855 24.109 51.729 1.00 30.52 357 LEU X CA 1
ATOM 677 C C . LEU A 1 82 ? 8.600 23.526 52.405 1.00 31.31 357 LEU X C 1
ATOM 678 O O . LEU A 1 82 ? 7.753 24.272 52.892 1.00 32.79 357 LEU X O 1
ATOM 683 N N . LYS A 1 83 ? 8.496 22.201 52.471 1.00 31.27 358 LYS X N 1
ATOM 684 C CA . LYS A 1 83 ? 7.275 21.577 52.978 1.00 32.04 358 LYS X CA 1
ATOM 685 C C . LYS A 1 83 ? 7.246 21.445 54.507 1.00 30.50 358 LYS X C 1
ATOM 686 O O . LYS A 1 83 ? 6.169 21.308 55.096 1.00 32.34 358 LYS X O 1
ATOM 692 N N . GLN A 1 84 ? 8.418 21.551 55.140 1.00 27.68 359 GLN X N 1
ATOM 693 C CA . GLN A 1 84 ? 8.590 21.320 56.589 1.00 25.36 359 GLN X CA 1
ATOM 694 C C . GLN A 1 84 ? 7.780 22.257 57.488 1.00 25.40 359 GLN X C 1
ATOM 695 O O . GLN A 1 84 ? 7.564 23.421 57.139 1.00 24.99 359 GLN X O 1
ATOM 701 N N . PRO A 1 85 ? 7.346 21.753 58.665 1.00 25.36 360 PRO X N 1
ATOM 702 C CA . PRO A 1 85 ? 6.570 22.578 59.582 1.00 25.93 360 PRO X CA 1
ATOM 703 C C . PRO A 1 85 ? 7.470 23.522 60.356 1.00 24.82 360 PRO X C 1
ATOM 704 O O . PRO A 1 85 ? 8.681 23.456 60.221 1.00 22.87 360 PRO X O 1
ATOM 716 N N . LEU A 1 87 ? 8.640 24.925 64.203 1.00 23.68 362 LEU X N 1
ATOM 717 C CA . LEU A 1 87 ? 8.647 24.593 65.629 1.00 23.71 362 LEU X CA 1
ATOM 718 C C . LEU A 1 87 ? 8.314 25.859 66.416 1.00 24.90 362 LEU X C 1
ATOM 719 O O . LEU A 1 87 ? 8.853 26.932 66.132 1.00 24.41 362 LEU X O 1
ATOM 724 N N . VAL A 1 88 ? 7.435 25.739 67.404 1.00 26.65 363 VAL X N 1
ATOM 725 C CA . VAL A 1 88 ? 7.011 26.903 68.181 1.00 28.26 363 VAL X CA 1
ATOM 726 C C . VAL A 1 88 ? 7.676 26.906 69.562 1.00 29.21 363 VAL X C 1
ATOM 727 O O . VAL A 1 88 ? 7.563 25.936 70.309 1.00 29.90 363 VAL X O 1
ATOM 731 N N . SER A 1 89 ? 8.374 27.990 69.890 1.00 29.91 364 SER X N 1
ATOM 732 C CA . SER A 1 89 ? 8.924 28.166 71.228 1.00 32.82 364 SER X CA 1
ATOM 733 C C . SER A 1 89 ? 8.349 29.437 71.851 1.00 35.97 364 SER X C 1
ATOM 734 O O . SER A 1 89 ? 8.503 30.532 71.311 1.00 35.47 364 SER X O 1
ATOM 737 N N . GLN A 1 90 ? 7.669 29.264 72.979 1.00 40.49 365 GLN X N 1
ATOM 738 C CA . GLN A 1 90 ? 7.013 30.336 73.722 1.00 44.83 365 GLN X CA 1
ATOM 739 C C . GLN A 1 90 ? 7.876 30.837 74.885 1.00 46.70 365 GLN X C 1
ATOM 740 O O . GLN A 1 90 ? 7.999 30.138 75.886 1.00 48.47 365 GLN X O 1
ATOM 746 N N . PRO A 1 91 ? 8.462 32.050 74.766 1.00 47.38 366 PRO X N 1
ATOM 747 C CA . PRO A 1 91 ? 9.173 32.715 75.881 1.00 49.41 366 PRO X CA 1
ATOM 748 C C . PRO A 1 91 ? 8.322 32.971 77.132 1.00 53.02 366 PRO X C 1
ATOM 749 O O . PRO A 1 91 ? 7.181 32.505 77.213 1.00 54.58 366 PRO X O 1
ATOM 753 N N . LYS A 1 92 ? 8.901 33.706 78.091 1.00 55.00 367 LYS X N 1
ATOM 754 C CA . LYS A 1 92 ? 8.264 34.100 79.370 1.00 58.47 367 LYS X CA 1
ATOM 755 C C . LYS A 1 92 ? 7.923 32.945 80.302 1.00 60.89 367 LYS X C 1
ATOM 756 O O . LYS A 1 92 ? 7.420 31.911 79.869 1.00 60.78 367 LYS X O 1
ATOM 762 N N . GLY A 1 103 ? 4.725 36.877 71.431 1.00 45.06 378 GLY X N 1
ATOM 763 C CA . GLY A 1 103 ? 5.258 36.573 70.099 1.00 42.87 378 GLY X CA 1
ATOM 764 C C . GLY A 1 103 ? 6.277 35.440 70.129 1.00 40.49 378 GLY X C 1
ATOM 765 O O . GLY A 1 103 ? 7.441 35.660 70.477 1.00 39.43 378 GLY X O 1
ATOM 766 N N . PRO A 1 104 ? 5.849 34.218 69.754 1.00 39.99 379 PRO X N 1
ATOM 767 C CA . PRO A 1 104 ? 6.723 33.045 69.868 1.00 37.79 379 PRO X CA 1
ATOM 768 C C . PRO A 1 104 ? 7.836 33.086 68.834 1.00 34.97 379 PRO X C 1
ATOM 769 O O . PRO A 1 104 ? 7.698 33.759 67.821 1.00 35.07 379 PRO X O 1
ATOM 773 N N . ALA A 1 105 ? 8.943 32.399 69.094 1.00 33.09 380 ALA X N 1
ATOM 774 C CA . ALA A 1 105 ? 9.970 32.238 68.069 1.00 31.05 380 ALA X CA 1
ATOM 775 C C . ALA A 1 105 ? 9.584 30.998 67.279 1.00 30.39 380 ALA X C 1
ATOM 776 O O . ALA A 1 105 ? 9.286 29.961 67.866 1.00 30.40 380 ALA X O 1
ATOM 786 N N . LEU A 1 107 ? 10.855 28.269 64.727 1.00 24.04 382 LEU X N 1
ATOM 787 C CA . LEU A 1 107 ? 12.138 27.762 64.275 1.00 21.58 382 LEU X CA 1
ATOM 788 C C . LEU A 1 107 ? 11.97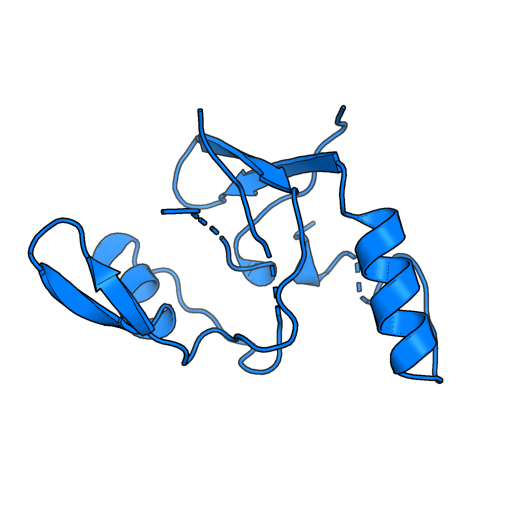9 26.781 63.128 1.00 20.64 382 LEU X C 1
ATOM 789 O O . LEU A 1 107 ? 10.975 26.068 63.045 1.00 20.34 382 LEU X O 1
ATOM 794 N N . ILE A 1 108 ? 12.987 26.757 62.254 1.00 19.38 383 ILE X N 1
ATOM 795 C CA . ILE A 1 108 ? 13.020 25.861 61.112 1.00 18.35 383 ILE X CA 1
ATOM 796 C C . ILE A 1 108 ? 13.694 24.554 61.523 1.00 17.16 383 ILE X C 1
ATOM 797 O O . ILE A 1 108 ? 14.844 24.549 61.939 1.00 16.58 383 ILE X O 1
ATOM 802 N N . PRO A 1 109 ? 12.974 23.429 61.406 1.00 17.02 384 PRO X N 1
ATOM 803 C CA . PRO A 1 109 ? 13.540 22.126 61.765 1.00 16.76 384 PRO X CA 1
ATOM 804 C C . PRO A 1 109 ? 14.908 21.827 61.120 1.00 16.31 384 PRO X C 1
ATOM 805 O O . PRO A 1 109 ? 15.788 21.317 61.780 1.00 16.82 384 PRO X O 1
ATOM 809 N N . GLU A 1 110 ? 15.072 22.149 59.845 1.00 16.48 385 GLU X N 1
ATOM 810 C CA . GLU A 1 110 ? 16.321 21.924 59.101 1.00 16.83 385 GLU X CA 1
ATOM 811 C C . GLU A 1 110 ? 17.515 22.722 59.689 1.00 16.89 385 GLU X C 1
ATOM 812 O O . GLU A 1 110 ? 18.667 22.358 59.486 1.00 16.02 385 GLU X O 1
ATOM 818 N N . LEU A 1 111 ? 17.221 23.779 60.450 1.00 17.14 386 LEU X N 1
ATOM 819 C CA . LEU A 1 111 ? 18.247 24.669 61.043 1.00 18.57 386 LEU X CA 1
ATOM 820 C C . LEU A 1 111 ? 18.535 24.419 62.529 1.00 19.41 386 LEU X C 1
ATOM 821 O O . LEU A 1 111 ? 19.299 25.169 63.140 1.00 19.54 386 LEU X O 1
ATOM 826 N N . CYS A 1 112 ? 17.938 23.370 63.093 1.00 20.39 387 CYS X N 1
ATOM 827 C CA . CYS A 1 112 ? 18.025 23.092 64.542 1.00 22.44 387 CYS X CA 1
ATOM 828 C C . CYS A 1 112 ? 18.583 21.709 64.829 1.00 24.08 387 CYS X C 1
ATOM 829 O O . CYS A 1 112 ? 18.135 20.724 64.241 1.00 23.32 387 CYS X O 1
ATOM 832 N N . TYR A 1 113 ? 19.537 21.634 65.748 1.00 25.96 388 TYR X N 1
ATOM 833 C CA . TYR A 1 113 ? 20.062 20.355 66.179 1.00 29.03 388 TYR X CA 1
ATOM 834 C C . TYR A 1 113 ? 19.291 19.878 67.371 1.00 30.64 388 TYR X C 1
ATOM 835 O O . TYR A 1 113 ? 18.898 20.668 68.219 1.00 30.46 388 TYR X O 1
ATOM 844 N N . LEU A 1 114 ? 19.114 18.572 67.455 1.00 33.19 389 LEU X N 1
ATOM 845 C CA . LEU A 1 114 ? 18.476 17.971 68.605 1.00 36.97 389 LEU X CA 1
ATOM 846 C C . LEU A 1 114 ? 19.406 17.938 69.803 1.00 40.37 389 LEU X C 1
ATOM 847 O O . LEU A 1 114 ? 20.620 18.122 69.669 1.00 40.87 389 LEU X O 1
ATOM 852 N N . THR A 1 115 ? 18.817 17.663 70.964 1.00 43.42 390 THR X N 1
ATOM 853 C CA . THR A 1 115 ? 19.501 17.756 72.245 1.00 47.24 390 THR X CA 1
ATOM 854 C C . THR A 1 115 ? 18.834 16.792 73.250 1.00 50.44 390 THR X C 1
ATOM 855 O O . THR A 1 115 ? 17.646 16.484 73.105 1.00 50.69 390 THR X O 1
ATOM 859 N N . GLY A 1 116 ? 19.594 16.291 74.226 1.00 53.50 391 GLY X N 1
ATOM 860 C CA . GLY A 1 116 ? 19.011 15.649 75.404 1.00 57.39 391 GLY X CA 1
ATOM 861 C C . GLY A 1 116 ? 18.311 16.744 76.202 1.00 58.27 391 GLY X C 1
ATOM 862 O O . GLY A 1 116 ? 18.907 17.787 76.493 1.00 57.66 391 GLY X O 1
ATOM 863 N N . LEU A 1 117 ? 17.054 16.508 76.576 1.00 59.78 392 LEU X N 1
ATOM 864 C CA . LEU A 1 117 ? 16.165 17.612 76.909 1.00 59.53 392 LEU X CA 1
ATOM 865 C C . LEU A 1 117 ? 15.011 17.324 77.864 1.00 62.75 392 LEU X C 1
ATOM 866 O O . LEU A 1 117 ? 14.441 16.227 77.859 1.00 64.40 392 LEU X O 1
ATOM 868 N N . THR A 1 118 ? 14.682 18.332 78.678 1.00 64.37 393 THR X N 1
ATOM 869 C CA . THR A 1 118 ? 13.460 18.356 79.493 1.00 67.24 393 THR X CA 1
ATOM 870 C C . THR A 1 118 ? 12.550 19.497 79.032 1.00 65.34 393 THR X C 1
ATOM 871 O O . THR A 1 118 ? 12.982 20.648 78.908 1.00 63.84 393 THR X O 1
#

B-factor: mean 38.11, std 11.67, range [16.02, 79.04]

Secondary structure (DSSP, 8-state):
-BTTT---S---SSHHHHHHHHHHHHTT-EEEETTSS-EEE--B--TT--TT-EEE-TTS-EEEHHHHHHHHH-PPP--SS---B---------GGGEE-----

Nearest PDB structures (foldseek):
  3o7v-assembly1_X-2  TM=1.009E+00  e=1.467E-19  Homo sapiens
  3o3i-assembly1_X  TM=1.007E+00  e=1.283E-18  Homo sapiens
  3qir-assembly2_B  TM=8.329E-01  e=6.008E-11  Homo sapiens
  3qir-assembly3_D-3  TM=8.396E-01  e=2.349E-10  Homo sapiens
  3qir-assembly2_C  TM=7.995E-01  e=1.345E-10  Homo sapiens

Radius of gyration: 13.64 Å; Cα contacts (8 Å, |Δi|>4): 171; chains: 1; bounding box: 26×41×28 Å

Solvent-accessible surface area: 6736 Å² total